Protein AF-A0A936VJE7-F1 (afdb_monomer_lite)

pLDDT: mean 88.53, std 12.27, range [43.34, 98.0]

Structure (mmCIF, N/CA/C/O backbone):
data_AF-A0A936VJE7-F1
#
_entry.id   AF-A0A936VJE7-F1
#
loop_
_atom_site.group_PDB
_atom_site.id
_atom_site.type_symbol
_atom_site.label_atom_id
_atom_site.label_alt_id
_atom_site.label_comp_id
_atom_site.label_asym_id
_atom_site.label_entity_id
_atom_site.label_seq_id
_atom_site.pdbx_PDB_ins_code
_atom_site.Cartn_x
_atom_site.Cartn_y
_atom_site.Cartn_z
_atom_site.occupancy
_atom_site.B_iso_or_equiv
_atom_site.auth_seq_id
_atom_site.auth_comp_id
_atom_site.auth_asym_id
_atom_site.auth_atom_id
_atom_site.pdbx_PDB_model_num
ATOM 1 N N . MET A 1 1 ? -20.646 -5.073 23.818 1.00 87.50 1 MET A N 1
ATOM 2 C CA . MET A 1 1 ? -19.433 -4.432 24.355 1.00 87.50 1 MET A CA 1
ATOM 3 C C . MET A 1 1 ? -19.587 -2.935 24.189 1.00 87.50 1 MET A C 1
ATOM 5 O O . MET A 1 1 ? -19.946 -2.501 23.102 1.00 87.50 1 MET A O 1
ATOM 9 N N . THR A 1 2 ? -19.389 -2.166 25.250 1.00 96.50 2 THR A N 1
ATOM 10 C CA . THR A 1 2 ? -19.424 -0.699 25.196 1.00 96.50 2 THR A CA 1
ATOM 11 C C . THR A 1 2 ? -18.072 -0.135 24.754 1.00 96.50 2 THR A C 1
ATOM 13 O O . THR A 1 2 ? -17.041 -0.801 24.854 1.00 96.50 2 THR A O 1
ATOM 16 N N . GLN A 1 3 ? -18.048 1.122 24.311 1.00 96.06 3 GLN A N 1
ATOM 17 C CA . GLN A 1 3 ? -16.804 1.808 23.952 1.00 96.06 3 GLN A CA 1
ATOM 18 C C . GLN A 1 3 ? -15.829 1.903 25.141 1.00 96.06 3 GLN A C 1
ATOM 20 O O . GLN A 1 3 ? -14.625 1.729 24.984 1.00 96.06 3 GLN A O 1
AT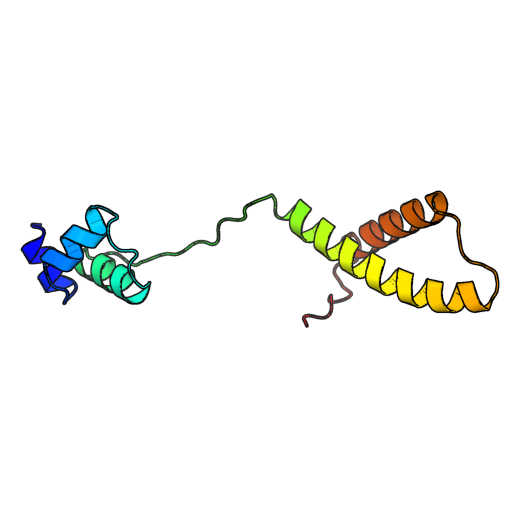OM 25 N N . ALA A 1 4 ? -16.343 2.116 26.357 1.00 97.06 4 ALA A N 1
ATOM 26 C CA . ALA A 1 4 ? -15.529 2.137 27.572 1.00 97.06 4 ALA A CA 1
ATOM 27 C C . ALA A 1 4 ? -14.913 0.762 27.895 1.00 97.06 4 ALA A C 1
ATOM 29 O O . ALA A 1 4 ? -13.775 0.684 28.360 1.00 97.06 4 ALA A O 1
ATOM 30 N N . GLU A 1 5 ? -15.643 -0.328 27.641 1.00 97.88 5 GLU A N 1
ATOM 31 C CA . GLU A 1 5 ? -15.128 -1.694 27.789 1.00 97.88 5 GLU A CA 1
ATOM 32 C C . GLU A 1 5 ? -14.041 -2.004 26.760 1.00 97.88 5 GLU A C 1
ATOM 34 O O . GLU A 1 5 ? -12.986 -2.516 27.136 1.00 97.88 5 GLU A O 1
ATOM 39 N N . LEU A 1 6 ? -14.264 -1.660 25.488 1.00 98.00 6 LEU A N 1
ATOM 40 C CA . LEU A 1 6 ? -13.275 -1.870 24.431 1.00 98.00 6 LEU A CA 1
ATOM 41 C C . LEU A 1 6 ? -12.009 -1.055 24.691 1.00 98.00 6 LEU A C 1
ATOM 43 O O . LEU A 1 6 ? -10.913 -1.602 24.640 1.00 98.00 6 LEU A O 1
ATOM 47 N N . ALA A 1 7 ? -12.145 0.222 25.052 1.00 97.62 7 ALA A N 1
ATOM 48 C CA . ALA A 1 7 ? -11.009 1.072 25.391 1.00 97.62 7 ALA A CA 1
ATOM 49 C C . ALA A 1 7 ? -10.168 0.461 26.524 1.00 97.62 7 ALA A C 1
ATOM 51 O O . ALA A 1 7 ? -8.944 0.379 26.416 1.00 97.62 7 ALA A O 1
ATOM 52 N N . ARG A 1 8 ? -10.828 -0.065 27.566 1.00 97.75 8 ARG A N 1
ATOM 53 C CA . ARG A 1 8 ? -10.166 -0.758 28.678 1.00 97.75 8 ARG A CA 1
ATOM 54 C C . ARG A 1 8 ? -9.427 -2.013 28.217 1.00 97.75 8 ARG A C 1
ATOM 56 O O . ARG A 1 8 ? -8.270 -2.182 28.584 1.00 97.75 8 ARG A O 1
ATOM 63 N N . ARG A 1 9 ? -10.067 -2.864 27.407 1.00 97.75 9 ARG A N 1
ATOM 64 C CA . ARG A 1 9 ? -9.452 -4.088 26.859 1.00 97.75 9 ARG A CA 1
ATOM 65 C C . ARG A 1 9 ? -8.280 -3.787 25.925 1.00 97.75 9 ARG A C 1
ATOM 67 O O . ARG A 1 9 ? -7.277 -4.479 25.967 1.00 97.75 9 ARG A O 1
ATOM 74 N N . ALA A 1 10 ? -8.382 -2.721 25.140 1.00 97.19 10 ALA A N 1
ATOM 75 C CA . ALA A 1 10 ? -7.328 -2.247 24.252 1.00 97.19 10 ALA A CA 1
ATOM 76 C C . ALA A 1 10 ? -6.267 -1.393 24.976 1.00 97.19 10 ALA A C 1
ATOM 78 O O . ALA A 1 10 ? -5.317 -0.920 24.349 1.00 97.19 10 ALA A O 1
ATOM 79 N N . HIS A 1 11 ? -6.403 -1.166 26.289 1.00 96.88 11 HIS A N 1
ATOM 80 C CA . HIS A 1 11 ? -5.538 -0.322 27.124 1.00 96.88 11 HIS A CA 1
ATOM 81 C C . HIS A 1 11 ? -5.425 1.156 26.669 1.00 96.88 11 HIS A C 1
ATOM 83 O O . HIS A 1 11 ? -4.410 1.812 26.914 1.00 96.88 11 HIS A O 1
ATOM 89 N N . ILE A 1 12 ? -6.423 1.687 25.960 1.00 96.75 12 ILE A N 1
ATOM 90 C CA . ILE A 1 12 ? -6.478 3.088 25.505 1.00 96.75 12 ILE A CA 1
ATOM 91 C C . ILE A 1 12 ? -7.575 3.859 26.243 1.00 96.75 12 ILE A C 1
ATOM 93 O O . ILE A 1 12 ? -8.422 3.281 26.921 1.00 96.75 12 ILE A O 1
ATOM 97 N N . THR A 1 13 ? -7.577 5.185 26.124 1.00 97.50 13 THR A N 1
ATOM 98 C CA . THR A 1 13 ? -8.643 6.004 26.711 1.00 97.50 13 THR A CA 1
ATOM 99 C C . THR A 1 13 ? -9.900 5.952 25.840 1.00 97.50 13 THR A C 1
ATOM 101 O O . THR A 1 13 ? -9.818 5.892 24.611 1.00 97.50 13 THR A O 1
ATOM 104 N N . GLN A 1 14 ? -11.080 6.005 26.464 1.00 97.50 14 GLN A N 1
ATOM 105 C CA . GLN A 1 14 ? -12.353 6.050 25.737 1.00 97.50 14 GLN A CA 1
ATOM 106 C C . GLN A 1 14 ? -12.449 7.253 24.775 1.00 97.50 14 GLN A C 1
ATOM 108 O O . GLN A 1 14 ? -12.877 7.042 23.643 1.00 97.50 14 GLN A O 1
ATOM 113 N N . PRO A 1 15 ? -12.007 8.482 25.134 1.00 97.50 15 PRO A N 1
ATOM 114 C CA . PRO A 1 15 ? -11.992 9.598 24.187 1.00 97.50 15 PRO A CA 1
ATOM 115 C C . PRO A 1 15 ? -11.094 9.352 22.970 1.00 97.50 15 PRO A C 1
ATOM 117 O O . PRO A 1 15 ? -11.449 9.760 21.869 1.00 97.50 15 PRO A O 1
ATOM 120 N N . ASN A 1 16 ? -9.955 8.669 23.145 1.00 96.88 16 ASN A N 1
ATOM 121 C CA . ASN A 1 16 ? -9.082 8.312 22.026 1.00 96.88 16 ASN A CA 1
ATOM 122 C C . ASN A 1 16 ? -9.767 7.299 21.098 1.00 96.88 16 ASN A C 1
ATOM 124 O O . ASN A 1 16 ? -9.797 7.501 19.889 1.00 96.88 16 ASN A O 1
ATOM 128 N N . LEU A 1 17 ? -10.396 6.261 21.661 1.00 97.25 17 LEU A N 1
ATOM 129 C CA . LEU A 1 17 ? -11.188 5.312 20.874 1.00 97.25 17 LEU A CA 1
ATOM 130 C C . LEU A 1 17 ? -12.316 6.019 20.098 1.00 97.25 17 LEU A C 1
ATOM 132 O O . LEU A 1 17 ? -12.477 5.773 18.909 1.00 97.25 17 LEU A O 1
ATOM 136 N N . ALA A 1 18 ? -13.020 6.966 20.723 1.00 97.44 18 ALA A N 1
ATOM 137 C CA . ALA A 1 18 ? -14.058 7.760 20.061 1.00 97.44 18 ALA A CA 1
ATOM 138 C C . ALA A 1 18 ? -13.520 8.639 18.925 1.00 97.44 18 ALA A C 1
ATOM 140 O O . ALA A 1 18 ? -14.168 8.805 17.889 1.00 97.44 18 ALA A O 1
ATOM 141 N N . ALA A 1 19 ? -12.335 9.220 19.105 1.00 97.56 19 ALA A N 1
ATOM 142 C CA . ALA A 1 19 ? -11.680 10.009 18.070 1.00 97.56 19 ALA A CA 1
ATOM 143 C C . ALA A 1 19 ? -11.272 9.142 16.867 1.00 97.56 19 ALA A C 1
ATOM 145 O O . ALA A 1 19 ? -11.442 9.575 15.729 1.00 97.56 19 ALA A O 1
ATOM 146 N N . ILE A 1 20 ? -10.805 7.916 17.119 1.00 97.06 20 ILE A N 1
ATOM 147 C CA . ILE A 1 20 ? -10.476 6.931 16.080 1.00 97.06 20 ILE A CA 1
ATOM 148 C C . ILE A 1 20 ? -11.744 6.507 15.324 1.00 97.06 20 ILE A C 1
ATOM 150 O O . ILE A 1 20 ? -11.783 6.594 14.101 1.00 97.06 20 ILE A O 1
ATOM 154 N N . GLU A 1 21 ? -12.810 6.121 16.030 1.00 96.06 21 GLU A N 1
ATOM 155 C CA . GLU A 1 21 ? -14.077 5.684 15.415 1.00 96.06 21 GLU A CA 1
ATOM 156 C C . GLU A 1 21 ? -14.760 6.791 14.595 1.00 96.06 21 GLU A C 1
ATOM 158 O O . GLU A 1 21 ? -15.418 6.510 13.597 1.00 96.06 21 GLU A O 1
ATOM 163 N N . SER A 1 22 ? -14.589 8.056 14.991 1.00 97.19 22 SER A N 1
ATOM 164 C CA . SER A 1 22 ? -15.112 9.215 14.252 1.00 97.19 22 SER A CA 1
ATOM 165 C C . SER A 1 22 ? -14.199 9.704 13.122 1.00 97.19 22 SER A C 1
ATOM 167 O O . SER A 1 22 ? -14.525 10.697 12.473 1.00 97.19 22 SER A O 1
ATOM 169 N N . GLY A 1 23 ? -13.054 9.050 12.892 1.00 96.25 23 GLY A N 1
ATOM 170 C CA . GLY A 1 23 ? -12.091 9.428 11.854 1.00 96.25 23 GLY A CA 1
ATOM 171 C C . GLY A 1 23 ? -11.337 10.734 12.130 1.00 96.25 23 GLY A C 1
ATOM 172 O O . GLY A 1 23 ? -10.705 11.279 11.230 1.00 96.25 23 GLY A O 1
ATOM 173 N N . LYS A 1 24 ? -11.391 11.262 13.361 1.00 96.81 24 LYS A N 1
ATOM 174 C CA . LYS A 1 24 ? -10.673 12.489 13.755 1.00 96.81 24 LYS A CA 1
ATOM 175 C C . LYS A 1 24 ? -9.179 12.260 13.961 1.00 96.81 24 LYS A C 1
ATOM 177 O O . LYS A 1 24 ? -8.408 13.215 13.935 1.00 96.81 24 LYS A O 1
ATOM 182 N N . VAL A 1 25 ? -8.787 11.018 14.228 1.00 96.44 25 VAL A N 1
ATOM 183 C CA . VAL A 1 25 ? -7.404 10.609 14.475 1.00 96.44 25 VAL A CA 1
ATOM 184 C C . VAL A 1 25 ? -7.109 9.385 13.628 1.00 96.44 25 VAL A C 1
ATOM 186 O O . VAL A 1 25 ? -7.873 8.424 13.660 1.00 96.44 25 VAL A O 1
ATOM 189 N N . ASP A 1 26 ? -5.978 9.415 12.927 1.00 95.88 26 ASP A N 1
ATOM 190 C CA . ASP A 1 26 ? -5.424 8.240 12.262 1.00 95.88 26 ASP A CA 1
ATOM 191 C C . ASP A 1 26 ? -4.565 7.443 13.266 1.00 95.88 26 ASP A C 1
ATOM 193 O O . ASP A 1 26 ? -3.539 7.947 13.747 1.00 95.88 26 ASP A O 1
ATOM 197 N N . PRO A 1 27 ? -4.997 6.245 13.692 1.00 95.12 27 PRO A N 1
ATOM 198 C CA . PRO A 1 27 ? -4.282 5.475 14.695 1.00 95.12 27 PRO A CA 1
ATOM 199 C C . PRO A 1 27 ? -3.005 4.845 14.133 1.00 95.12 27 PRO A C 1
ATOM 201 O O . PRO A 1 27 ? -2.960 4.298 13.036 1.00 95.12 27 PRO A O 1
ATOM 204 N N . GLN A 1 28 ? -1.969 4.787 14.969 1.00 95.62 28 GLN A N 1
ATOM 205 C CA . GLN A 1 28 ? -0.811 3.932 14.708 1.00 95.62 28 GLN A CA 1
ATOM 206 C C . GLN A 1 28 ? -1.249 2.459 14.587 1.00 95.62 28 GLN A C 1
ATOM 208 O O . GLN A 1 28 ? -2.137 2.008 15.316 1.00 95.62 28 GLN A O 1
ATOM 213 N N . VAL A 1 29 ? -0.557 1.669 13.758 1.00 95.19 29 VAL A N 1
ATOM 214 C CA . VAL A 1 29 ? -0.847 0.229 13.569 1.00 95.19 29 VAL A CA 1
ATOM 215 C C . VAL A 1 29 ? -0.848 -0.541 14.897 1.00 95.19 29 VAL A C 1
ATOM 217 O O . VAL A 1 29 ? -1.673 -1.428 15.104 1.00 95.19 29 VAL A O 1
ATOM 220 N N . GLY A 1 30 ? 0.029 -0.176 15.839 1.00 95.69 30 GLY A N 1
ATOM 221 C CA . GLY A 1 30 ? 0.048 -0.773 17.179 1.00 95.69 30 GLY A CA 1
ATOM 222 C C . GLY A 1 30 ? -1.235 -0.523 17.982 1.00 95.69 30 GLY A C 1
ATOM 223 O O . GLY A 1 30 ? -1.674 -1.395 18.727 1.00 95.69 30 GLY A O 1
ATOM 224 N N . THR A 1 31 ? -1.874 0.635 17.803 1.00 96.19 31 THR A N 1
ATOM 225 C CA . THR A 1 31 ? -3.165 0.952 18.428 1.00 96.19 31 THR A CA 1
ATOM 226 C C . THR A 1 31 ? -4.288 0.133 17.803 1.00 96.19 31 THR A C 1
ATOM 228 O O . THR A 1 31 ? -5.088 -0.444 18.535 1.00 96.19 31 THR A O 1
ATOM 231 N N . LEU A 1 32 ? -4.317 0.018 16.470 1.00 96.31 32 LEU A N 1
ATOM 232 C CA . LEU A 1 32 ? -5.280 -0.841 15.771 1.00 96.31 32 LEU A CA 1
ATOM 233 C C . LEU A 1 32 ? -5.161 -2.297 16.225 1.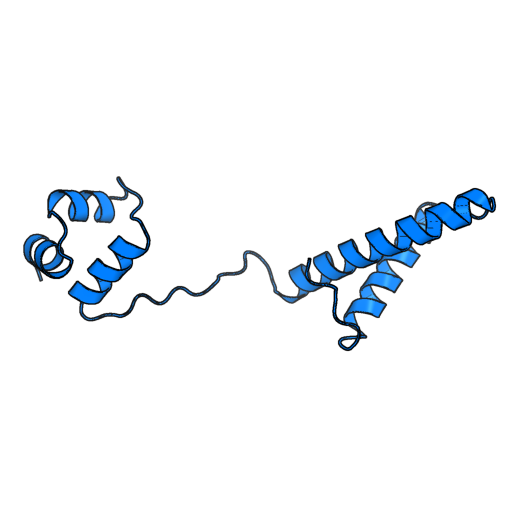00 96.31 32 LEU A C 1
ATOM 235 O O . LEU A 1 32 ? -6.171 -2.918 16.540 1.00 96.31 32 LEU A O 1
ATOM 239 N N . ARG A 1 33 ? -3.932 -2.815 16.346 1.00 97.06 33 ARG A N 1
ATOM 240 C CA . ARG A 1 33 ? -3.680 -4.171 16.848 1.00 97.06 33 ARG A CA 1
ATOM 241 C C . ARG A 1 33 ? -4.315 -4.390 18.222 1.00 97.06 33 ARG A C 1
ATOM 243 O O . ARG A 1 33 ? -5.067 -5.339 18.389 1.00 97.06 33 ARG A O 1
ATOM 250 N N . ARG A 1 34 ? -4.084 -3.478 19.169 1.00 97.06 34 ARG A N 1
ATOM 251 C CA . ARG A 1 34 ? -4.641 -3.563 20.530 1.00 97.06 34 ARG A CA 1
ATOM 252 C C . ARG A 1 34 ? -6.169 -3.491 20.558 1.00 97.06 34 ARG A C 1
ATOM 254 O O . ARG A 1 34 ? -6.801 -4.135 21.389 1.00 97.06 34 ARG A O 1
ATOM 261 N N . ILE A 1 35 ? -6.772 -2.704 19.665 1.00 97.19 35 ILE A N 1
ATOM 262 C CA . ILE A 1 35 ? -8.233 -2.640 19.512 1.00 97.19 35 ILE A CA 1
ATOM 263 C C . ILE A 1 35 ? -8.776 -3.988 19.020 1.00 97.19 35 ILE A C 1
ATOM 265 O O . ILE A 1 35 ? -9.728 -4.502 19.604 1.00 97.19 35 ILE A O 1
ATOM 269 N N . TYR A 1 36 ? -8.147 -4.582 18.002 1.00 97.06 36 TYR A N 1
ATOM 270 C CA . TYR A 1 36 ? -8.502 -5.913 17.499 1.00 97.06 36 TYR A CA 1
ATOM 271 C C . TYR A 1 36 ? -8.323 -6.994 18.574 1.00 97.06 36 TYR A C 1
ATOM 273 O O . TYR A 1 36 ? -9.244 -7.770 18.810 1.00 97.06 36 TYR A 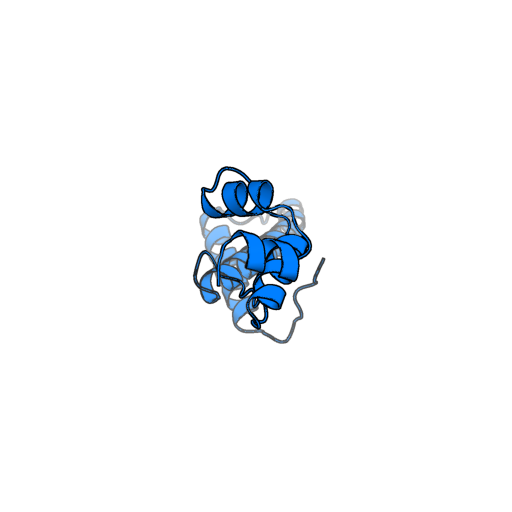O 1
ATOM 281 N N . GLU A 1 37 ? -7.213 -6.982 19.314 1.00 96.62 37 GLU A N 1
ATOM 282 C CA . GLU A 1 37 ? -6.994 -7.889 20.450 1.00 96.62 37 GLU A CA 1
ATOM 283 C C . GLU A 1 37 ? -8.097 -7.737 21.512 1.00 96.62 37 GLU A C 1
ATOM 285 O O . GLU A 1 37 ? -8.638 -8.728 22.000 1.00 96.62 37 GLU A O 1
ATOM 290 N N . GLY A 1 38 ? -8.513 -6.502 21.820 1.00 96.69 38 GLY A N 1
ATOM 291 C CA . GLY A 1 38 ? -9.621 -6.231 22.742 1.00 96.69 38 GLY A CA 1
ATOM 292 C C . GLY A 1 38 ? -10.992 -6.725 22.253 1.00 96.69 38 GLY A C 1
ATOM 293 O O . GLY A 1 38 ? -11.869 -7.030 23.073 1.00 96.69 38 GLY A O 1
ATOM 294 N N . LEU A 1 39 ? -11.163 -6.843 20.934 1.00 96.12 39 LEU A N 1
ATOM 295 C CA . LEU A 1 39 ? -12.313 -7.468 20.272 1.00 96.12 39 LEU A CA 1
ATOM 296 C C . LEU A 1 39 ? -12.220 -9.003 20.233 1.00 96.12 39 LEU A C 1
ATOM 298 O O . LEU A 1 39 ?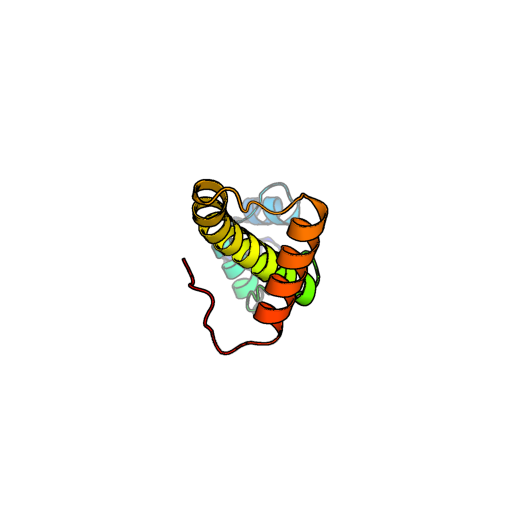 -13.223 -9.653 19.947 1.00 96.12 39 LEU A O 1
ATOM 302 N N . GLY A 1 40 ? -11.059 -9.586 20.547 1.00 95.44 40 GLY A N 1
ATOM 303 C CA . GLY A 1 40 ? -10.794 -11.014 20.359 1.00 95.44 40 GLY A CA 1
ATOM 304 C C . GLY A 1 40 ? -10.508 -11.382 18.899 1.00 95.44 40 GLY A C 1
ATOM 305 O O . GLY A 1 40 ? -10.781 -12.507 18.487 1.00 95.44 40 GLY A O 1
ATOM 306 N N . CYS A 1 41 ? -9.999 -10.435 18.112 1.00 96.06 41 CYS A N 1
ATOM 307 C CA . CYS A 1 41 ? -9.639 -10.606 16.709 1.00 96.06 41 CYS A CA 1
ATOM 308 C C . CYS A 1 41 ? -8.138 -10.373 16.497 1.00 96.06 41 CYS A C 1
ATOM 310 O O . CYS A 1 41 ? -7.491 -9.647 17.249 1.00 96.06 41 CYS A O 1
ATOM 312 N N . GLU A 1 42 ? -7.595 -10.927 15.417 1.00 94.69 42 GLU A N 1
ATOM 313 C CA . GLU A 1 42 ? -6.256 -10.582 14.942 1.00 94.69 42 GLU A CA 1
ATOM 314 C C . GLU A 1 42 ? -6.343 -9.515 13.849 1.00 94.69 42 GLU A C 1
ATOM 316 O O . GLU A 1 42 ? -7.210 -9.566 12.974 1.00 94.69 42 GLU A O 1
ATOM 321 N N . LEU A 1 43 ? -5.438 -8.536 13.891 1.00 95.31 43 LEU A N 1
ATOM 322 C CA . LEU A 1 43 ? -5.308 -7.553 12.820 1.00 95.31 43 LEU A CA 1
ATOM 323 C C . LEU A 1 43 ? -4.542 -8.180 11.647 1.00 95.31 43 LEU A C 1
ATOM 325 O O . LEU A 1 43 ? -3.314 -8.279 11.698 1.00 95.31 43 LEU A O 1
ATOM 329 N N . ASN A 1 44 ? -5.265 -8.554 10.592 1.00 92.94 44 ASN A N 1
ATOM 330 C CA . ASN A 1 44 ? -4.687 -8.967 9.316 1.00 92.94 44 ASN A CA 1
ATOM 331 C C . ASN A 1 44 ? -4.613 -7.765 8.358 1.00 92.94 44 ASN A C 1
ATOM 333 O O . ASN A 1 44 ? -5.618 -7.096 8.120 1.00 92.94 44 ASN A O 1
ATOM 337 N N . LEU A 1 45 ? -3.424 -7.483 7.823 1.00 89.06 45 LEU A N 1
ATOM 338 C CA . LEU A 1 45 ? -3.201 -6.434 6.827 1.00 89.06 45 LEU A CA 1
ATOM 339 C C . LEU A 1 45 ? -2.748 -7.089 5.527 1.00 89.06 45 LEU A C 1
ATOM 341 O O . LEU A 1 45 ? -1.633 -7.602 5.442 1.00 89.06 45 LEU A O 1
ATOM 345 N N . GLU A 1 46 ? -3.604 -7.039 4.514 1.00 89.44 46 GLU A N 1
ATOM 346 C CA . GLU A 1 46 ? -3.298 -7.567 3.190 1.00 89.44 46 GLU A CA 1
ATOM 347 C C . GLU A 1 46 ? -2.882 -6.426 2.256 1.00 89.44 46 GLU A C 1
ATOM 349 O O . GLU A 1 46 ? -3.599 -5.425 2.149 1.00 89.44 46 GLU A O 1
ATOM 354 N N . PRO A 1 47 ? -1.726 -6.530 1.575 1.00 88.00 47 PRO A N 1
ATOM 355 C CA . PRO A 1 47 ? -1.346 -5.556 0.567 1.00 88.00 47 PRO A CA 1
ATOM 356 C C . PRO A 1 47 ? -2.373 -5.530 -0.565 1.00 88.00 47 PRO A C 1
ATOM 358 O O . PRO A 1 47 ? -2.543 -6.512 -1.287 1.00 88.00 47 PRO A O 1
ATOM 361 N N . LEU A 1 48 ? -3.014 -4.380 -0.760 1.00 89.62 48 LEU A N 1
ATOM 362 C CA . LEU A 1 48 ? -3.875 -4.145 -1.910 1.00 89.62 48 LEU A CA 1
ATOM 363 C C . LEU A 1 48 ? -3.075 -3.427 -2.997 1.00 89.62 48 LEU A C 1
ATOM 365 O O . LEU A 1 48 ? -2.605 -2.304 -2.811 1.00 89.62 48 LEU A O 1
A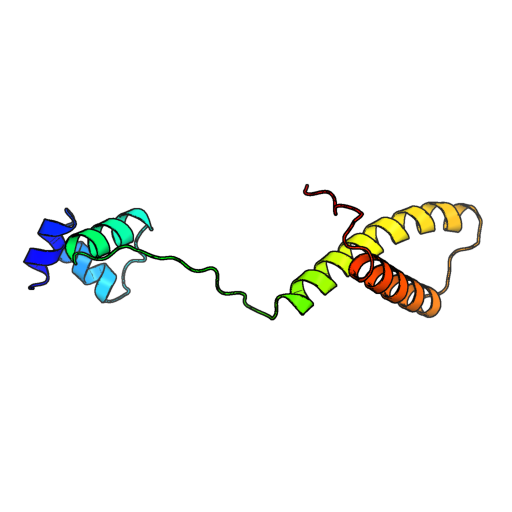TOM 369 N N . LEU A 1 49 ? -2.900 -4.083 -4.141 1.00 91.12 49 LEU A N 1
ATOM 370 C CA . LEU A 1 49 ? -2.229 -3.474 -5.283 1.00 91.12 49 LEU A CA 1
ATOM 371 C C . LEU A 1 49 ? -3.165 -2.454 -5.943 1.00 91.12 49 LEU A C 1
ATOM 373 O O . LEU A 1 49 ? -4.300 -2.774 -6.282 1.00 91.12 49 LEU A O 1
ATOM 377 N N . HIS A 1 50 ? -2.668 -1.243 -6.200 1.00 91.38 50 HIS A N 1
ATOM 378 C CA . HIS A 1 50 ? -3.425 -0.208 -6.921 1.00 91.38 50 HIS A CA 1
ATOM 379 C C . HIS A 1 50 ? -3.672 -0.543 -8.404 1.00 91.38 50 HIS A C 1
ATOM 381 O O . HIS A 1 50 ? -4.417 0.165 -9.077 1.00 91.38 50 HIS A O 1
ATOM 387 N N . LYS A 1 51 ? -3.016 -1.585 -8.926 1.00 93.44 51 LYS A N 1
ATOM 388 C CA . LYS A 1 51 ? -3.145 -2.069 -10.302 1.00 93.44 51 LYS A CA 1
ATOM 389 C C . LYS A 1 51 ? -2.728 -3.543 -10.417 1.00 93.44 51 LYS A C 1
ATOM 391 O O . LYS A 1 51 ? -2.070 -4.037 -9.496 1.00 93.44 51 LYS A O 1
ATOM 396 N N . PRO A 1 52 ? -3.076 -4.245 -11.514 1.00 94.31 52 PRO A N 1
ATOM 397 C CA . PRO A 1 52 ? -2.759 -5.661 -11.686 1.00 94.31 52 PRO A CA 1
ATOM 398 C C . PRO A 1 52 ? -1.263 -5.965 -11.541 1.00 94.31 52 PRO A C 1
ATOM 400 O O . PRO A 1 52 ? -0.404 -5.169 -11.939 1.00 94.31 52 PRO A O 1
ATOM 403 N N . LEU A 1 53 ? -0.947 -7.140 -10.991 1.00 90.50 53 LEU A N 1
ATOM 404 C CA . LEU A 1 53 ? 0.434 -7.570 -10.760 1.00 90.50 53 LEU A CA 1
ATOM 405 C C . LEU A 1 53 ? 1.222 -7.636 -12.073 1.00 90.50 53 LEU A C 1
ATOM 407 O O . LEU A 1 53 ? 2.383 -7.234 -12.127 1.00 90.50 53 LEU A O 1
ATOM 411 N N . GLU A 1 54 ? 0.579 -8.088 -13.143 1.00 90.75 54 GLU A N 1
ATOM 412 C CA . GLU A 1 54 ? 1.149 -8.207 -14.482 1.00 90.75 54 GLU A CA 1
ATOM 413 C C . GLU A 1 54 ? 1.641 -6.850 -14.999 1.00 90.75 54 GLU A C 1
ATOM 415 O O . GLU A 1 54 ? 2.719 -6.758 -15.590 1.00 90.75 54 GLU A O 1
ATOM 420 N N . GLU A 1 55 ? 0.887 -5.783 -14.727 1.00 94.00 55 GLU A N 1
ATOM 421 C CA . GLU A 1 55 ? 1.252 -4.425 -15.124 1.00 94.00 55 GLU A CA 1
ATOM 422 C C . GLU A 1 55 ? 2.447 -3.913 -14.308 1.00 94.00 55 GLU A C 1
ATOM 424 O O . GLU A 1 55 ? 3.404 -3.389 -14.876 1.00 94.00 55 GLU A O 1
ATOM 429 N N . LEU A 1 56 ? 2.455 -4.138 -12.989 1.00 92.25 56 LEU A N 1
ATOM 430 C CA . LEU A 1 56 ? 3.587 -3.777 -12.123 1.00 92.25 56 LEU A CA 1
ATOM 431 C C . LEU A 1 56 ? 4.880 -4.480 -12.547 1.00 92.25 56 LEU A C 1
ATOM 433 O O . LEU A 1 56 ? 5.952 -3.868 -12.594 1.00 92.25 56 LEU A O 1
ATOM 437 N N . VAL A 1 57 ? 4.783 -5.768 -12.872 1.00 92.31 57 VAL A N 1
ATOM 438 C CA . VAL A 1 57 ? 5.920 -6.567 -13.331 1.00 92.31 57 VAL A CA 1
ATOM 439 C C . VAL A 1 57 ? 6.397 -6.081 -14.704 1.00 92.31 57 VAL A C 1
ATOM 441 O O . VAL A 1 57 ? 7.608 -5.935 -14.900 1.00 92.31 57 VAL A O 1
ATOM 444 N N . ARG A 1 58 ? 5.484 -5.758 -15.633 1.00 93.31 58 ARG A N 1
ATOM 445 C CA . ARG A 1 58 ? 5.836 -5.194 -16.948 1.00 93.31 58 ARG A CA 1
ATOM 446 C C . ARG A 1 58 ? 6.525 -3.838 -16.819 1.00 93.31 58 ARG A C 1
ATOM 448 O O . ARG A 1 58 ? 7.568 -3.640 -17.440 1.00 93.31 58 ARG A O 1
ATOM 455 N N . ASP A 1 59 ? 6.023 -2.945 -15.975 1.00 93.69 59 ASP A N 1
ATOM 456 C CA . ASP A 1 59 ? 6.651 -1.644 -15.719 1.00 93.69 59 ASP A CA 1
ATOM 457 C C . ASP A 1 59 ? 8.060 -1.794 -15.153 1.00 93.69 59 ASP A C 1
ATOM 459 O O . ASP A 1 59 ? 9.000 -1.120 -15.589 1.00 93.69 59 ASP A O 1
ATOM 463 N N . ARG A 1 60 ? 8.240 -2.727 -14.211 1.00 92.50 60 ARG A N 1
ATOM 464 C CA . ARG A 1 60 ? 9.559 -3.012 -13.649 1.00 92.50 60 ARG A CA 1
ATOM 465 C C . ARG A 1 60 ? 10.508 -3.571 -14.707 1.00 92.50 60 ARG A C 1
ATOM 467 O O . ARG A 1 60 ? 11.656 -3.126 -14.778 1.00 92.50 60 ARG A O 1
ATOM 474 N N . ALA A 1 61 ? 10.045 -4.506 -15.535 1.00 93.94 61 ALA A N 1
ATOM 475 C CA . ALA A 1 61 ? 10.823 -5.048 -16.645 1.00 93.94 61 ALA A CA 1
ATOM 476 C C . ALA A 1 61 ? 11.218 -3.943 -17.636 1.00 93.94 61 ALA A C 1
ATOM 478 O O . ALA A 1 61 ? 12.382 -3.868 -18.029 1.00 93.94 61 ALA A O 1
ATOM 479 N N . ARG A 1 62 ? 10.299 -3.026 -17.954 1.00 94.50 62 ARG A N 1
ATOM 480 C CA . ARG A 1 62 ? 10.547 -1.890 -18.848 1.00 94.50 62 ARG A CA 1
ATOM 481 C C . ARG A 1 62 ? 11.582 -0.924 -18.286 1.00 94.50 62 ARG A C 1
ATOM 483 O O . ARG A 1 62 ? 12.495 -0.524 -19.003 1.00 94.50 62 ARG A O 1
ATOM 490 N N . ALA A 1 63 ? 11.507 -0.597 -16.997 1.00 93.69 63 ALA A N 1
ATOM 491 C CA . ALA A 1 63 ? 12.494 0.255 -16.332 1.00 93.69 63 ALA A CA 1
ATOM 492 C C . ALA A 1 63 ? 13.904 -0.368 -16.350 1.00 93.69 63 ALA A C 1
ATOM 494 O O . ALA A 1 63 ? 14.906 0.315 -16.592 1.00 93.69 63 ALA A O 1
ATOM 495 N N . VAL A 1 64 ? 13.991 -1.684 -16.139 1.00 92.38 64 VAL A N 1
ATOM 496 C CA . VAL A 1 64 ? 15.255 -2.430 -16.200 1.00 92.38 64 VAL A CA 1
ATOM 497 C C . VAL A 1 64 ? 15.783 -2.501 -17.633 1.00 92.38 64 VAL A C 1
ATOM 499 O O . VAL A 1 64 ? 16.970 -2.251 -17.851 1.00 92.38 64 VAL A O 1
ATOM 502 N N . ALA A 1 65 ? 14.922 -2.794 -18.611 1.00 92.38 65 ALA A N 1
ATOM 503 C CA . ALA A 1 65 ? 15.267 -2.795 -20.029 1.00 92.38 65 ALA A CA 1
ATOM 504 C C . ALA A 1 65 ? 15.794 -1.424 -20.471 1.00 92.38 65 ALA A C 1
ATOM 506 O O . ALA A 1 65 ? 16.860 -1.353 -21.077 1.00 92.38 65 ALA A O 1
ATOM 507 N N . LEU A 1 66 ? 15.115 -0.341 -20.083 1.00 92.50 66 LEU A N 1
ATOM 508 C CA . LEU A 1 66 ? 15.526 1.031 -20.375 1.00 92.50 66 LEU A CA 1
ATOM 509 C C . LEU A 1 66 ? 16.902 1.351 -19.788 1.00 92.50 66 LEU A C 1
ATOM 511 O O . LEU A 1 66 ? 17.744 1.927 -20.471 1.00 92.50 66 LEU A O 1
ATOM 515 N N . THR A 1 67 ? 17.145 0.962 -18.535 1.00 90.06 67 THR A N 1
ATOM 516 C CA . THR A 1 67 ? 18.434 1.195 -17.868 1.00 90.06 67 THR A CA 1
ATOM 517 C C . THR A 1 67 ? 19.572 0.491 -18.607 1.00 90.06 67 THR A C 1
ATOM 519 O O . THR A 1 67 ? 20.594 1.110 -18.895 1.00 90.06 67 THR A O 1
ATOM 522 N N . ARG A 1 68 ? 19.382 -0.784 -18.969 1.00 89.25 68 ARG A N 1
ATOM 523 C CA . ARG A 1 68 ? 20.379 -1.567 -19.718 1.00 89.25 68 ARG A CA 1
ATOM 524 C C . ARG A 1 68 ? 20.602 -1.007 -21.119 1.00 89.25 68 ARG A C 1
ATOM 526 O O . ARG A 1 68 ? 21.737 -0.898 -21.564 1.00 89.25 68 ARG A O 1
ATOM 533 N N . LEU A 1 69 ? 19.528 -0.619 -21.798 1.00 88.75 69 LEU A N 1
ATOM 534 C CA . LEU A 1 69 ? 19.602 -0.124 -23.165 1.00 88.75 69 LEU A CA 1
ATOM 535 C C . LEU A 1 69 ? 20.271 1.254 -23.238 1.00 88.75 69 LEU A C 1
ATOM 537 O O . LEU A 1 69 ? 21.057 1.483 -24.148 1.00 88.75 69 LEU A O 1
ATOM 541 N N . LYS A 1 70 ? 20.068 2.131 -22.244 1.00 85.19 70 LYS A N 1
ATOM 542 C CA . LYS A 1 70 ? 20.821 3.393 -22.124 1.00 85.19 70 LYS A CA 1
ATOM 543 C C . LYS A 1 70 ? 22.329 3.170 -21.994 1.00 85.19 70 LYS A C 1
ATOM 545 O O . LYS A 1 70 ? 23.093 3.917 -22.592 1.00 85.19 70 LYS A O 1
ATOM 550 N N . GLN A 1 71 ? 22.758 2.149 -21.248 1.00 83.12 71 GLN A N 1
ATOM 551 C CA . GLN A 1 71 ? 24.182 1.812 -21.126 1.00 83.12 71 GLN A CA 1
ATOM 552 C C . GLN A 1 71 ? 24.764 1.366 -22.473 1.00 83.12 71 GLN A C 1
ATOM 554 O O . GLN A 1 71 ? 25.792 1.887 -22.890 1.00 83.12 71 GLN A O 1
ATOM 559 N N . THR A 1 72 ? 24.076 0.466 -23.182 1.00 81.50 72 THR A N 1
ATOM 560 C CA . THR A 1 72 ? 24.485 0.018 -24.525 1.00 81.50 72 THR A CA 1
ATOM 561 C C . THR A 1 72 ? 24.436 1.146 -25.557 1.00 81.50 72 THR A C 1
ATOM 563 O O . THR A 1 72 ? 25.277 1.224 -26.441 1.00 81.50 72 THR A O 1
ATOM 566 N N . MET A 1 73 ? 23.483 2.068 -25.454 1.00 79.06 73 MET A N 1
ATOM 567 C CA . MET A 1 73 ? 23.437 3.222 -26.348 1.00 79.06 73 MET A CA 1
ATOM 568 C C . MET A 1 73 ? 24.555 4.219 -26.093 1.00 79.06 73 MET A C 1
ATOM 570 O O . MET A 1 73 ? 25.047 4.809 -27.046 1.00 79.06 73 MET A O 1
ATOM 574 N N . GLY A 1 74 ? 24.963 4.399 -24.835 1.00 74.25 74 GLY A N 1
ATOM 575 C CA . GLY A 1 74 ? 26.129 5.214 -24.512 1.00 74.25 74 GLY A CA 1
ATOM 576 C C . GLY A 1 74 ? 27.373 4.734 -25.259 1.00 74.25 74 GLY A C 1
ATOM 577 O O . GLY A 1 74 ? 28.135 5.560 -25.742 1.00 74.25 74 GLY A O 1
ATOM 578 N N . THR A 1 75 ? 27.535 3.419 -25.431 1.00 75.62 75 THR A N 1
ATOM 579 C CA . THR A 1 75 ? 28.639 2.855 -26.219 1.00 75.62 75 THR A CA 1
ATOM 580 C C . THR A 1 75 ? 28.402 2.973 -27.728 1.00 75.62 75 THR A C 1
ATOM 582 O O . THR A 1 75 ? 29.295 3.418 -28.431 1.00 75.62 75 THR A O 1
ATOM 585 N N . MET A 1 76 ? 27.194 2.689 -28.232 1.00 73.88 76 MET A N 1
ATOM 586 C CA . MET A 1 76 ? 26.886 2.789 -29.675 1.00 73.88 76 MET A CA 1
ATOM 587 C C . MET A 1 76 ? 26.921 4.228 -30.214 1.00 73.88 76 MET A C 1
ATOM 589 O O . MET A 1 76 ? 27.221 4.448 -31.383 1.00 73.88 76 MET A O 1
ATOM 593 N N . ALA A 1 77 ? 26.615 5.223 -29.377 1.00 74.69 77 ALA A N 1
ATOM 594 C CA . ALA A 1 77 ? 26.710 6.633 -29.748 1.00 74.69 77 ALA A CA 1
ATOM 595 C C . ALA A 1 77 ? 28.167 7.088 -29.927 1.00 74.69 77 ALA A C 1
ATOM 597 O O . ALA A 1 77 ? 28.428 7.949 -30.759 1.00 74.69 77 ALA A O 1
ATOM 598 N N . LEU A 1 78 ? 29.115 6.492 -29.190 1.00 75.19 78 LEU A N 1
ATOM 599 C CA . LEU A 1 78 ? 30.549 6.719 -29.414 1.00 75.19 78 LEU A CA 1
ATOM 600 C C . LEU A 1 78 ? 31.025 6.115 -30.746 1.00 75.19 78 LEU A C 1
ATOM 602 O O . LEU A 1 78 ? 32.048 6.539 -31.271 1.00 75.19 78 LEU A O 1
ATOM 606 N N . GLU A 1 79 ? 30.278 5.151 -31.287 1.00 79.19 79 GLU A N 1
ATOM 607 C CA . GLU A 1 79 ? 30.564 4.444 -32.541 1.00 79.19 79 GLU A CA 1
ATOM 608 C C . GLU A 1 79 ? 29.776 5.004 -33.746 1.00 79.19 79 GLU A C 1
ATOM 610 O O . GLU A 1 79 ? 29.826 4.417 -34.822 1.00 79.19 79 GLU A O 1
ATOM 615 N N . ASP A 1 80 ? 29.051 6.121 -33.580 1.00 75.81 80 ASP A N 1
ATOM 616 C CA . ASP A 1 80 ? 28.157 6.732 -34.588 1.00 75.81 80 ASP A CA 1
ATOM 617 C C . ASP A 1 80 ? 27.051 5.783 -35.107 1.00 75.81 80 ASP A C 1
ATOM 619 O O . ASP A 1 80 ? 26.606 5.841 -36.251 1.00 75.81 80 ASP A O 1
ATOM 623 N N . GLN A 1 81 ? 26.586 4.876 -34.240 1.00 77.81 81 GLN A N 1
ATOM 624 C CA . GLN A 1 81 ? 25.579 3.847 -34.547 1.00 77.81 81 GLN A CA 1
ATOM 625 C C . GLN A 1 81 ? 24.302 3.996 -33.708 1.00 77.81 81 GLN A C 1
ATOM 627 O O . GLN A 1 81 ? 23.584 3.025 -33.455 1.00 77.81 81 GLN A O 1
ATOM 632 N N . ALA A 1 82 ? 24.007 5.201 -33.219 1.00 76.81 82 ALA A N 1
ATOM 633 C CA . ALA A 1 82 ? 22.832 5.419 -32.384 1.00 76.81 82 ALA A CA 1
ATOM 634 C C . ALA A 1 82 ? 21.527 5.164 -33.179 1.00 76.81 82 ALA A C 1
ATOM 636 O O . ALA A 1 82 ? 21.327 5.775 -34.230 1.00 76.81 82 ALA A O 1
ATOM 637 N N . PRO A 1 83 ? 20.614 4.297 -32.693 1.00 79.94 83 PRO A N 1
ATOM 638 C CA . PRO A 1 83 ? 19.342 4.042 -33.364 1.00 79.94 83 PRO A CA 1
ATOM 639 C C . PRO A 1 83 ? 18.417 5.263 -33.312 1.00 79.94 83 PRO A C 1
ATOM 641 O O . PRO A 1 83 ? 18.442 6.047 -32.359 1.00 79.94 83 PRO A O 1
ATOM 644 N N . ASP A 1 84 ? 17.535 5.380 -34.303 1.00 87.25 84 ASP A N 1
ATOM 645 C CA . ASP A 1 84 ? 16.462 6.370 -34.302 1.00 87.25 84 ASP A CA 1
ATOM 646 C C . ASP A 1 84 ? 15.409 6.082 -33.207 1.00 87.25 84 ASP A C 1
ATOM 648 O O . ASP A 1 84 ? 15.396 5.033 -32.552 1.00 87.25 84 ASP A O 1
ATOM 652 N N . LYS A 1 85 ? 14.493 7.034 -32.998 1.00 85.12 85 LYS A N 1
ATOM 653 C CA . LYS A 1 85 ? 13.480 6.971 -31.931 1.00 85.12 85 LYS A CA 1
ATOM 654 C C . LYS A 1 85 ? 12.524 5.782 -32.062 1.00 85.12 85 LYS A C 1
ATOM 656 O O . LYS A 1 85 ? 12.057 5.276 -31.039 1.00 85.12 85 LYS A O 1
ATOM 661 N N . ASP A 1 86 ? 12.206 5.346 -33.273 1.00 88.88 86 ASP A N 1
ATOM 662 C CA . ASP A 1 86 ? 11.245 4.268 -33.505 1.00 88.88 86 ASP A CA 1
ATOM 663 C C . ASP A 1 86 ? 11.912 2.917 -33.292 1.00 88.88 86 ASP A C 1
ATOM 665 O O . ASP A 1 86 ? 11.393 2.082 -32.543 1.00 88.88 86 ASP A O 1
ATOM 669 N N . THR A 1 87 ? 13.124 2.760 -33.821 1.00 87.75 87 THR A N 1
ATOM 670 C CA . THR A 1 87 ? 13.977 1.599 -33.552 1.00 87.75 87 THR A CA 1
ATOM 671 C C . THR A 1 87 ? 14.257 1.456 -32.055 1.00 87.75 87 THR A C 1
ATOM 673 O O . THR A 1 87 ? 14.145 0.362 -31.497 1.00 87.75 87 THR A O 1
ATOM 676 N N . PHE A 1 88 ? 14.526 2.560 -31.351 1.00 88.06 88 PHE A N 1
ATOM 677 C CA . PHE A 1 88 ? 14.691 2.563 -29.897 1.00 88.06 88 PHE A CA 1
ATOM 678 C C . PHE A 1 88 ? 13.455 2.031 -29.164 1.00 88.06 88 PHE A C 1
ATOM 680 O O . PHE A 1 88 ? 13.577 1.186 -28.273 1.00 88.06 88 PHE A O 1
ATOM 687 N N . ARG A 1 89 ? 12.258 2.507 -29.535 1.00 89.69 89 ARG A N 1
ATOM 688 C CA . ARG A 1 89 ? 10.998 2.052 -28.927 1.00 89.69 89 ARG A CA 1
ATOM 689 C C . ARG A 1 89 ? 10.797 0.552 -29.126 1.00 89.69 89 ARG A C 1
ATOM 691 O O . ARG A 1 89 ? 10.481 -0.145 -28.165 1.00 89.69 89 ARG A O 1
ATOM 698 N N . GLN A 1 90 ? 11.040 0.048 -30.334 1.00 92.38 90 GLN A N 1
ATOM 699 C CA . GLN A 1 90 ? 10.925 -1.381 -30.636 1.00 92.38 90 GLN A CA 1
ATOM 700 C C . GLN A 1 90 ? 11.930 -2.224 -29.842 1.00 92.38 90 GLN A C 1
ATOM 702 O O . GLN A 1 90 ? 11.567 -3.261 -29.284 1.00 92.38 90 GLN A O 1
ATOM 707 N N . LEU A 1 91 ? 13.184 -1.771 -29.741 1.00 91.25 91 LEU A N 1
ATOM 708 C CA . LEU A 1 91 ? 14.206 -2.453 -28.948 1.00 91.25 91 LEU A CA 1
ATOM 709 C C . LEU A 1 91 ? 13.843 -2.478 -27.460 1.00 91.25 91 LEU A C 1
ATOM 711 O O . LEU A 1 91 ? 14.021 -3.509 -26.812 1.00 91.25 91 LEU A O 1
ATOM 715 N N . LEU A 1 92 ? 13.309 -1.381 -26.918 1.00 93.44 92 LEU A N 1
ATOM 716 C CA . LEU A 1 92 ? 12.865 -1.314 -25.528 1.00 93.44 92 LEU A CA 1
ATOM 717 C C . LEU A 1 92 ? 11.742 -2.318 -25.239 1.00 93.44 92 LEU A C 1
ATOM 719 O O . LEU A 1 92 ? 11.832 -3.053 -24.253 1.00 93.44 92 LEU A O 1
ATOM 723 N N . GLU A 1 93 ? 10.712 -2.383 -26.086 1.00 94.38 93 GLU A N 1
ATOM 724 C CA . GLU A 1 93 ? 9.615 -3.345 -25.909 1.00 94.38 93 GLU A CA 1
ATOM 725 C C . GLU A 1 93 ? 10.113 -4.786 -26.035 1.00 94.38 93 GLU A C 1
ATOM 727 O O . GLU A 1 93 ? 9.864 -5.599 -25.146 1.00 94.38 93 GLU A O 1
ATOM 732 N N . LYS A 1 94 ? 10.931 -5.086 -27.051 1.00 93.44 94 LYS A N 1
ATOM 733 C CA . LYS A 1 94 ? 11.518 -6.420 -27.229 1.00 93.44 94 LYS A CA 1
ATOM 734 C C . LYS A 1 94 ? 12.329 -6.853 -26.007 1.00 93.44 94 LYS A C 1
ATOM 736 O O . LYS A 1 94 ? 12.161 -7.961 -25.510 1.00 93.44 94 LYS A O 1
ATOM 741 N N . ARG A 1 95 ? 13.179 -5.966 -25.475 1.00 90.50 95 ARG A N 1
ATOM 742 C CA . ARG A 1 95 ? 13.963 -6.245 -24.260 1.00 90.50 95 ARG A CA 1
ATOM 743 C C . ARG A 1 95 ? 13.086 -6.401 -23.021 1.00 90.50 95 ARG A C 1
ATOM 745 O O . ARG A 1 95 ? 13.431 -7.191 -22.148 1.00 90.50 95 ARG A O 1
ATOM 752 N N . THR A 1 96 ? 11.980 -5.665 -22.936 1.00 93.44 96 THR A N 1
ATOM 753 C CA . THR A 1 96 ? 10.994 -5.813 -21.857 1.00 93.44 96 THR A CA 1
ATOM 754 C C . THR A 1 96 ? 10.363 -7.203 -21.906 1.00 93.44 96 THR A C 1
ATOM 756 O O . THR A 1 96 ? 10.372 -7.910 -20.901 1.00 93.44 96 THR A O 1
ATOM 759 N N . ASP A 1 97 ? 9.908 -7.641 -23.079 1.00 93.19 97 ASP A N 1
ATOM 760 C CA . ASP A 1 97 ? 9.308 -8.964 -23.260 1.00 93.19 97 ASP A CA 1
ATOM 761 C C . ASP A 1 97 ? 10.324 -10.100 -23.036 1.00 93.19 97 ASP A C 1
ATOM 763 O O . ASP A 1 97 ? 9.996 -11.102 -22.399 1.00 93.19 97 ASP A O 1
ATOM 767 N N . ASP A 1 98 ? 11.578 -9.938 -23.474 1.00 91.75 98 ASP A N 1
ATOM 768 C CA . ASP A 1 98 ? 12.662 -10.901 -23.220 1.00 91.75 98 ASP A CA 1
ATOM 769 C C . ASP A 1 98 ? 12.903 -11.115 -21.712 1.00 91.75 98 ASP A C 1
ATOM 771 O O . ASP A 1 98 ? 13.146 -12.242 -21.264 1.00 91.75 98 ASP A O 1
ATOM 775 N N . LEU A 1 99 ? 12.832 -10.035 -20.918 1.00 89.88 99 LEU A N 1
ATOM 776 C CA . LEU A 1 99 ? 12.966 -10.090 -19.459 1.00 89.88 99 LEU A CA 1
ATOM 777 C C . LEU A 1 99 ? 11.793 -10.823 -18.811 1.00 89.88 99 LEU A C 1
ATOM 779 O O . LEU A 1 99 ? 12.014 -11.635 -17.915 1.00 89.88 99 LEU A O 1
ATOM 783 N N . LEU A 1 100 ? 10.571 -10.570 -19.281 1.00 89.31 100 LEU A N 1
ATOM 784 C CA . LEU A 1 100 ? 9.367 -11.235 -18.781 1.00 89.31 100 LEU A CA 1
ATOM 785 C C . LEU A 1 100 ? 9.357 -12.735 -19.112 1.00 89.31 100 LEU A C 1
ATOM 787 O O . LEU A 1 100 ? 8.933 -13.545 -18.292 1.00 89.31 100 LEU A O 1
ATOM 791 N N . ARG A 1 101 ? 9.881 -13.124 -20.281 1.00 87.25 101 ARG A N 1
ATOM 792 C CA . ARG A 1 101 ? 9.994 -14.530 -20.713 1.00 87.25 101 ARG A CA 1
ATOM 793 C C . ARG A 1 101 ? 11.104 -15.309 -20.004 1.00 87.25 101 ARG A C 1
ATOM 795 O O . ARG A 1 101 ? 11.096 -16.537 -20.041 1.00 87.25 101 ARG A O 1
ATOM 802 N N . SER A 1 102 ? 12.055 -14.625 -19.363 1.00 76.88 102 SER A N 1
ATOM 803 C CA . SER A 1 102 ? 13.245 -15.233 -18.752 1.00 76.88 102 SER A CA 1
ATOM 804 C C . SER A 1 102 ? 13.256 -15.098 -17.220 1.00 76.88 102 SER A C 1
ATOM 806 O O . SER A 1 102 ? 14.106 -14.384 -16.679 1.00 76.88 102 SER A O 1
ATOM 808 N N . PRO A 1 103 ? 12.407 -15.834 -16.473 1.00 58.75 103 PRO A N 1
ATOM 809 C CA . PRO A 1 103 ? 12.317 -15.720 -15.011 1.00 58.75 103 PRO A CA 1
ATOM 810 C C . PRO A 1 103 ? 13.610 -16.097 -14.254 1.00 58.75 103 PRO A C 1
ATOM 812 O O . PRO A 1 103 ? 13.715 -15.875 -13.051 1.00 58.75 103 PRO A O 1
ATOM 815 N N . ARG A 1 104 ? 14.626 -16.656 -14.932 1.00 53.19 104 ARG A N 1
ATOM 816 C CA . ARG A 1 104 ? 15.866 -17.169 -14.315 1.00 53.19 104 ARG A CA 1
ATOM 817 C C . ARG A 1 104 ? 17.007 -16.158 -14.163 1.00 53.19 104 ARG A C 1
ATOM 819 O O . ARG A 1 104 ? 17.955 -16.445 -13.437 1.00 53.19 104 ARG A O 1
ATOM 826 N N . LYS A 1 105 ? 16.949 -14.974 -14.780 1.00 53.56 105 LYS A N 1
ATOM 827 C CA . LYS A 1 105 ? 17.936 -13.910 -14.514 1.00 53.56 105 LYS A CA 1
ATOM 828 C C . LYS A 1 105 ? 17.368 -12.995 -13.436 1.00 53.56 105 LYS A C 1
ATOM 830 O O . LYS A 1 105 ? 16.716 -12.009 -13.769 1.00 53.56 105 LYS A O 1
ATOM 835 N N . ARG A 1 106 ? 17.590 -13.355 -12.160 1.00 47.06 106 ARG A N 1
ATOM 836 C CA . ARG A 1 106 ? 17.212 -12.553 -10.981 1.00 47.06 106 ARG A CA 1
ATOM 837 C C . ARG A 1 106 ? 17.419 -11.071 -11.294 1.00 47.06 106 ARG A 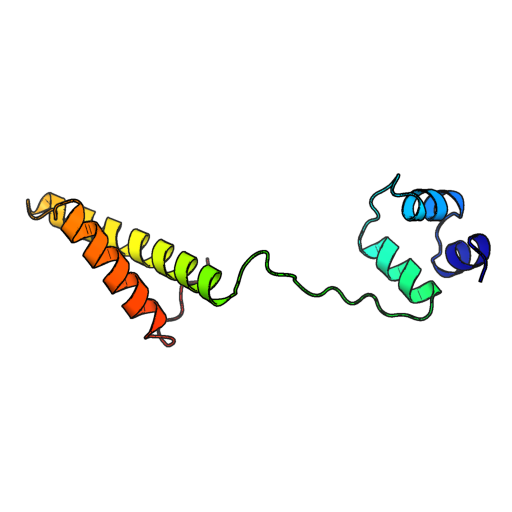C 1
ATOM 839 O O . ARG A 1 106 ? 18.541 -10.639 -11.564 1.00 47.06 106 ARG A O 1
ATOM 846 N N . LEU A 1 107 ? 16.323 -10.316 -11.319 1.00 50.75 107 LEU A N 1
ATOM 847 C CA . LEU A 1 107 ? 16.399 -8.865 -11.338 1.00 50.75 107 LEU A CA 1
ATOM 848 C C . LEU A 1 107 ? 17.189 -8.473 -10.084 1.00 50.75 107 LEU A C 1
ATOM 850 O O . LEU A 1 107 ? 16.819 -8.934 -9.005 1.00 50.75 107 LEU A O 1
ATOM 854 N N . PRO A 1 108 ? 18.286 -7.706 -10.194 1.00 51.16 108 PRO A N 1
ATOM 855 C CA . PRO A 1 108 ? 18.998 -7.266 -9.010 1.00 51.16 108 PRO A CA 1
ATOM 856 C C . PRO A 1 108 ? 18.026 -6.444 -8.160 1.00 51.16 108 PRO A C 1
ATOM 858 O O . PRO A 1 108 ? 17.555 -5.381 -8.574 1.00 51.16 108 PRO A O 1
ATOM 861 N N . THR A 1 109 ? 17.673 -6.988 -7.000 1.00 50.84 109 THR A N 1
ATOM 862 C CA . THR A 1 109 ? 17.080 -6.246 -5.894 1.00 50.84 109 THR A CA 1
ATOM 863 C C . THR A 1 109 ? 18.145 -5.265 -5.429 1.00 50.84 109 THR A C 1
ATOM 865 O O . THR A 1 109 ? 19.197 -5.683 -4.948 1.00 50.84 109 THR A O 1
ATOM 868 N N . ARG A 1 110 ? 17.916 -3.980 -5.707 1.00 43.34 110 ARG A N 1
ATOM 869 C CA . ARG A 1 110 ? 18.624 -2.893 -5.033 1.00 43.34 110 ARG A CA 1
ATOM 870 C C . ARG A 1 110 ? 18.072 -2.753 -3.628 1.00 43.34 110 ARG A C 1
ATOM 872 O O . ARG A 1 110 ? 16.838 -2.919 -3.507 1.00 43.34 110 ARG A O 1
#

Radius of gyration: 25.75 Å; chains: 1; bounding box: 50×30×63 Å

Secondary structure (DSSP, 8-state):
--HHHHHHHTTS-HHHHHHHHTTSS---HHHHHHHHHHHT-----PPPPSS-HHHHHHHHHHHHHHHHHHHHHHHHHHTT-PPPHHHHHHHHHHHHHHHHH-TTS-----

Foldseek 3Di:
DDLCQLCVQLVHHSVVSVCVVVVVDDDDPSSVQSSQVSVVHGDDDDDDDPDDPVVVLLVVLLVVLVVVVVVVQVVCVVVVNRDDPVVVVVSSNVSSVVPVVCPPPPDDDD

Sequence (110 aa):
MTQAELARRAHITQPNLAAIESGKVDPQVGTLRRIYEGLGCELNLEPLLHKPLEELVRDRARAVALTRLKQTMGTMALEDQAPDKDTFRQLLEKRTDDLLRSPRKRLPTR